Protein AF-A0A5E4MJI6-F1 (afdb_monomer_lite)

Secondary structure (DSSP, 8-state):
--PPPPP--SSHHHHHIIIIIHHHHHHHHHHHHHHT-HHHHHTTGGGGG--TTS---TTTT-HHHHHHHHHHHHHHHHHHHHHHTT--HHHHHHHHHHHHHHHHHHHHHHHHHHHHHHHHTS--

Organism: NCBI:txid506608

Radius of gyration: 24.99 Å; chains: 1; bounding box: 47×67×62 Å

Foldseek 3Di:
DDDDDQDDDPDPVVSCCVVPVVVVVVVVVVVVCVCCPVVVVLQPLVVLVDDPVDPPCPCLVDPVSSLVSLVSNLVVCLVVVCVVVVHDSVVVSVVSNVVSVVVSVVVVVVVVVVVVVVVVVVVD

Structure (mmCIF, N/CA/C/O backbone):
data_AF-A0A5E4MJI6-F1
#
_entry.id   AF-A0A5E4MJI6-F1
#
loop_
_atom_site.group_PDB
_atom_site.id
_atom_site.type_symbol
_atom_site.label_atom_id
_atom_site.label_alt_id
_atom_site.label_comp_id
_atom_site.label_asym_id
_atom_site.label_entity_id
_atom_site.label_seq_id
_atom_site.pdbx_PDB_ins_code
_atom_site.Cartn_x
_atom_site.Cartn_y
_atom_site.Cartn_z
_atom_site.occupancy
_atom_site.B_iso_or_equiv
_atom_site.auth_seq_id
_atom_site.auth_comp_id
_atom_site.auth_asym_id
_atom_site.auth_atom_id
_atom_site.pdbx_PDB_model_num
ATOM 1 N N . MET A 1 1 ? -20.405 -24.308 20.684 1.00 38.75 1 MET A N 1
ATOM 2 C CA . MET A 1 1 ? -20.912 -23.099 21.368 1.00 38.75 1 MET A CA 1
ATOM 3 C C . MET A 1 1 ? -21.006 -23.400 22.852 1.00 38.75 1 MET A C 1
ATOM 5 O O . MET A 1 1 ? -21.703 -24.335 23.218 1.00 38.75 1 MET A O 1
ATOM 9 N N . LYS A 1 2 ? -20.240 -22.695 23.688 1.00 56.81 2 LYS A N 1
ATOM 10 C CA . LYS A 1 2 ? -20.309 -22.824 25.149 1.00 56.81 2 LYS A CA 1
ATOM 11 C C . LYS A 1 2 ? -21.272 -21.732 25.624 1.00 56.81 2 LYS A C 1
ATOM 13 O O . LYS A 1 2 ? -20.981 -20.560 25.408 1.00 56.81 2 LYS A O 1
ATOM 18 N N . ASN A 1 3 ? -22.436 -22.105 26.156 1.00 62.84 3 ASN A N 1
ATOM 19 C CA . ASN A 1 3 ? -23.394 -21.125 26.675 1.00 62.84 3 ASN A CA 1
ATOM 20 C C . ASN A 1 3 ? -22.770 -20.400 27.874 1.00 62.84 3 ASN A C 1
ATOM 22 O O . ASN A 1 3 ? -22.157 -21.041 28.728 1.00 62.84 3 ASN A O 1
ATOM 26 N N . ARG A 1 4 ? -22.890 -19.068 27.908 1.00 64.50 4 ARG A N 1
ATOM 27 C CA . ARG A 1 4 ? -22.387 -18.241 29.009 1.00 64.50 4 ARG A CA 1
ATOM 28 C C . ARG A 1 4 ? -23.337 -18.383 30.199 1.00 64.50 4 ARG A C 1
ATOM 30 O O . ARG A 1 4 ? -24.550 -18.317 30.018 1.00 64.50 4 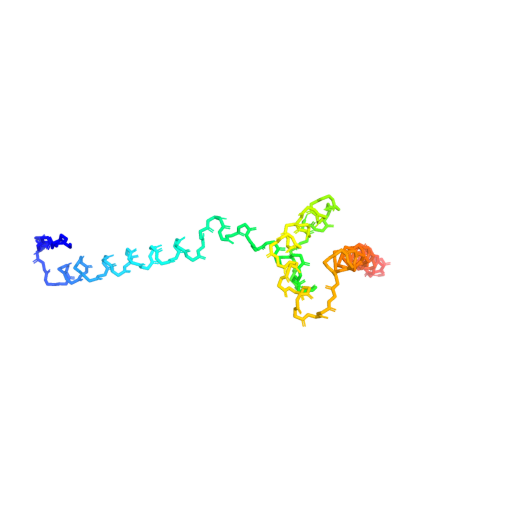ARG A O 1
ATOM 37 N N . GLU A 1 5 ? -22.790 -18.612 31.389 1.00 73.50 5 GLU A N 1
ATOM 38 C CA . GLU A 1 5 ? -23.582 -18.649 32.622 1.00 73.50 5 GLU A CA 1
ATOM 39 C C . GLU A 1 5 ? -24.196 -17.274 32.909 1.00 73.50 5 GLU A C 1
ATOM 41 O O . GLU A 1 5 ? -23.599 -16.241 32.591 1.00 73.50 5 GLU A O 1
ATOM 46 N N . ASN A 1 6 ? -25.393 -17.267 33.504 1.00 75.81 6 ASN A N 1
ATOM 47 C CA . ASN A 1 6 ? -26.077 -16.025 33.843 1.00 75.81 6 ASN A CA 1
ATOM 48 C C . ASN A 1 6 ? -25.280 -15.260 34.909 1.00 75.81 6 ASN A C 1
ATOM 50 O O . ASN A 1 6 ? -25.036 -15.814 35.988 1.00 75.81 6 ASN A O 1
ATOM 54 N N . PRO A 1 7 ? -24.900 -13.997 34.645 1.00 77.62 7 PRO A N 1
ATOM 55 C CA . PRO A 1 7 ? -24.172 -13.201 35.616 1.00 77.62 7 PRO A CA 1
ATOM 56 C C . PRO A 1 7 ? -25.052 -12.953 36.845 1.00 77.62 7 PRO A C 1
ATOM 58 O O . PRO A 1 7 ? -26.226 -12.600 36.727 1.00 77.62 7 PRO A O 1
ATOM 61 N N . GLN A 1 8 ? -24.482 -13.162 38.031 1.00 81.44 8 GLN A N 1
ATOM 62 C CA . GLN A 1 8 ? -25.123 -12.795 39.290 1.00 81.44 8 GLN A CA 1
ATOM 63 C C . GLN A 1 8 ? -24.975 -11.281 39.463 1.00 81.44 8 GLN A C 1
ATOM 65 O O . GLN A 1 8 ? -23.863 -10.791 39.643 1.00 81.44 8 GLN A O 1
ATOM 70 N N . THR A 1 9 ? -26.078 -10.545 39.350 1.00 83.44 9 THR A N 1
ATOM 71 C CA . THR A 1 9 ? -26.102 -9.076 39.434 1.00 83.44 9 THR A CA 1
ATOM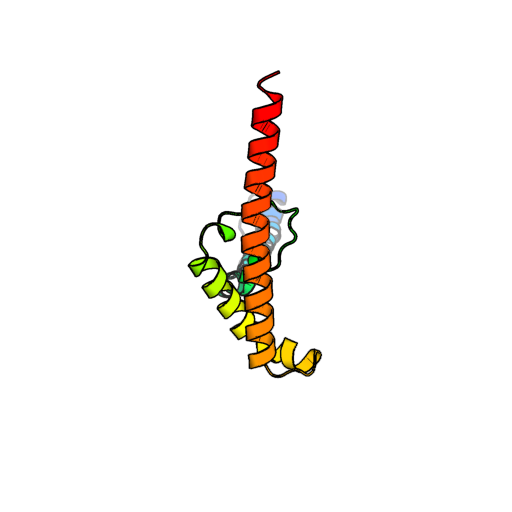 72 C C . THR A 1 9 ? -27.218 -8.617 40.358 1.00 83.44 9 THR A C 1
ATOM 74 O O . THR A 1 9 ? -28.292 -9.218 40.375 1.00 83.44 9 THR A O 1
ATOM 77 N N . GLU A 1 10 ? -26.992 -7.524 41.082 1.00 83.31 10 GLU A N 1
ATOM 78 C CA . GLU A 1 10 ? -27.921 -7.028 42.106 1.00 83.31 10 GLU A CA 1
ATOM 79 C C . GLU A 1 10 ? -29.079 -6.203 41.518 1.00 83.31 10 GLU A C 1
ATOM 81 O O . GLU A 1 10 ? -30.103 -6.008 42.172 1.00 83.31 10 GLU A O 1
ATOM 86 N N . SER A 1 11 ? -28.958 -5.753 40.261 1.00 86.56 11 SER A N 1
ATOM 87 C CA . SER A 1 11 ? -29.992 -4.984 39.561 1.00 86.56 11 SER A CA 1
ATOM 88 C C . SER A 1 11 ? -30.181 -5.418 38.103 1.00 86.56 11 SER A C 1
ATOM 90 O O . SER A 1 11 ? -29.262 -5.913 37.447 1.00 86.56 11 SER A O 1
ATOM 92 N N . ALA A 1 12 ? -31.384 -5.190 37.566 1.00 81.75 12 ALA A N 1
ATOM 93 C CA . ALA A 1 12 ? -31.706 -5.479 36.166 1.00 81.75 12 ALA A CA 1
ATOM 94 C C . ALA A 1 12 ? -30.866 -4.644 35.177 1.00 81.75 12 ALA A C 1
ATOM 96 O O . ALA A 1 12 ? -30.553 -5.098 34.078 1.00 81.75 12 ALA A O 1
ATOM 97 N N . GLU A 1 13 ? -30.476 -3.435 35.574 1.00 80.31 13 GLU A N 1
ATOM 98 C CA . GLU A 1 13 ? -29.668 -2.518 34.767 1.00 80.31 13 GLU A CA 1
ATOM 99 C C . GLU A 1 13 ? -28.219 -3.010 34.642 1.00 80.31 13 GLU A C 1
ATOM 101 O O . GLU A 1 13 ? -27.624 -2.987 33.561 1.00 80.31 13 GLU A O 1
ATOM 106 N N . GLU A 1 14 ? -27.672 -3.541 35.734 1.00 78.50 14 GLU A N 1
ATOM 107 C CA . GLU A 1 14 ? -26.357 -4.175 35.761 1.00 78.50 14 GLU A CA 1
ATOM 108 C C . GLU A 1 14 ? -26.348 -5.498 34.989 1.00 78.50 14 GLU A C 1
ATOM 110 O O . GLU A 1 14 ? -25.435 -5.742 34.197 1.00 78.50 14 GLU A O 1
ATOM 115 N N . TYR A 1 15 ? -27.414 -6.296 35.108 1.00 82.06 15 TYR A N 1
ATOM 116 C CA . TYR A 1 15 ? -27.611 -7.491 34.28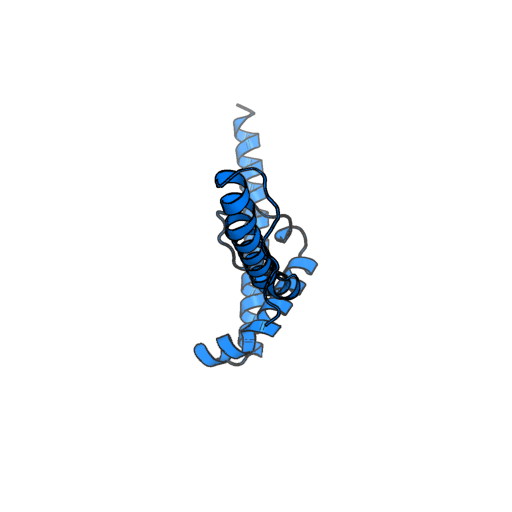9 1.00 82.06 15 TYR A CA 1
ATOM 117 C C . TYR A 1 15 ? -27.578 -7.165 32.792 1.00 82.06 15 TYR A C 1
ATOM 119 O O . TYR A 1 15 ? -26.877 -7.824 32.020 1.00 82.06 15 TYR A O 1
ATOM 127 N N . PHE A 1 16 ? -28.312 -6.131 32.369 1.00 79.62 16 PHE A N 1
ATOM 128 C CA . PHE A 1 16 ? -28.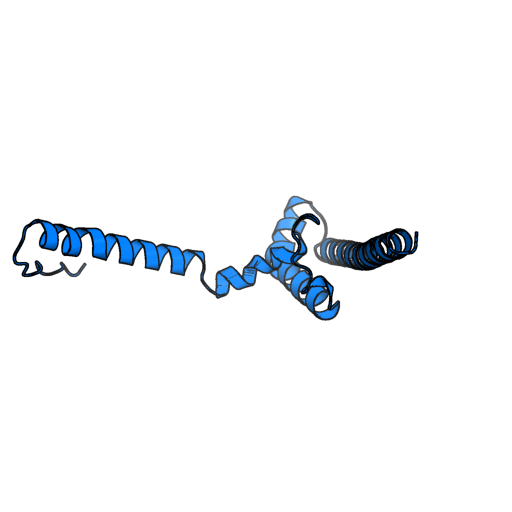377 -5.712 30.969 1.00 79.62 16 PHE A CA 1
ATOM 129 C C . PHE A 1 16 ? -27.017 -5.205 30.470 1.00 79.62 16 PHE A C 1
ATOM 131 O O . PHE A 1 16 ? -26.565 -5.586 29.387 1.00 79.62 16 PHE A O 1
ATOM 138 N N . ARG A 1 17 ? -26.314 -4.414 31.292 1.00 74.56 17 ARG A N 1
ATOM 139 C CA . ARG A 1 17 ? -24.953 -3.942 31.005 1.00 74.56 17 ARG A CA 1
ATOM 140 C C . ARG A 1 17 ? -23.984 -5.112 30.796 1.00 74.56 17 ARG A C 1
ATOM 142 O O . ARG A 1 17 ? -23.290 -5.156 29.784 1.00 74.56 17 ARG A O 1
ATOM 149 N N . VAL A 1 18 ? -23.954 -6.086 31.702 1.00 75.44 18 VAL A N 1
ATOM 150 C CA . VAL A 1 18 ? -23.007 -7.214 31.634 1.00 75.44 18 VAL A CA 1
ATOM 151 C C . VAL A 1 18 ? -23.360 -8.199 30.517 1.00 75.44 18 VAL A C 1
ATOM 153 O O . VAL A 1 18 ? -22.469 -8.727 29.851 1.00 75.44 18 VAL A O 1
ATOM 156 N N . THR A 1 19 ? -24.651 -8.437 30.289 1.00 75.75 19 THR A N 1
ATOM 157 C CA . THR A 1 19 ? -25.124 -9.468 29.356 1.00 75.75 19 THR A CA 1
ATOM 158 C C . THR A 1 19 ? -25.120 -9.000 27.905 1.00 75.75 19 THR A C 1
ATOM 160 O O . THR A 1 19 ? -24.888 -9.816 27.021 1.00 75.75 19 THR A O 1
ATOM 163 N N . LEU A 1 20 ? -25.364 -7.715 27.632 1.00 70.75 20 LEU A N 1
ATOM 164 C CA . LEU A 1 20 ? -25.491 -7.212 26.258 1.00 70.75 20 LEU A CA 1
ATOM 165 C C . LEU A 1 20 ? -24.367 -6.259 25.864 1.00 70.75 20 LEU A C 1
ATOM 167 O O . LEU A 1 20 ? -23.823 -6.391 24.769 1.00 70.75 20 LEU A O 1
ATOM 171 N N . ILE A 1 21 ? -23.981 -5.336 26.748 1.00 69.75 21 ILE A N 1
ATOM 172 C CA . ILE A 1 21 ? -22.988 -4.309 26.402 1.00 69.75 21 ILE A CA 1
ATOM 173 C C . ILE A 1 21 ? -21.587 -4.918 26.327 1.00 69.75 21 ILE A C 1
ATOM 175 O O . ILE A 1 21 ? -20.855 -4.631 25.385 1.00 69.75 21 ILE A O 1
ATOM 179 N N . ILE A 1 22 ? -21.227 -5.804 27.261 1.00 73.00 22 ILE A N 1
ATOM 180 C CA . ILE A 1 22 ? -19.895 -6.428 27.263 1.00 73.00 22 ILE A CA 1
ATOM 181 C C . ILE A 1 22 ? -19.679 -7.312 26.020 1.00 73.00 22 ILE A C 1
ATOM 183 O O . ILE A 1 22 ? -18.707 -7.067 25.312 1.00 73.00 22 ILE A O 1
ATOM 187 N N . PRO A 1 23 ? -20.575 -8.255 25.653 1.00 75.75 23 PRO A N 1
ATOM 188 C CA . PRO A 1 23 ? -20.381 -9.050 24.436 1.00 75.75 23 PRO A CA 1
ATOM 189 C C . PRO A 1 23 ? -20.372 -8.223 23.158 1.00 75.75 23 PRO A C 1
ATOM 191 O O . PRO A 1 23 ? -19.645 -8.542 22.222 1.00 75.75 23 PRO A O 1
ATOM 194 N N . PHE A 1 24 ? -21.187 -7.169 23.098 1.00 79.25 24 PHE A N 1
ATOM 195 C CA . PHE A 1 24 ? -21.174 -6.259 21.961 1.00 79.25 24 PHE A CA 1
ATOM 196 C C . PHE A 1 24 ? -19.818 -5.561 21.827 1.00 79.25 24 PHE A C 1
ATOM 198 O O . PHE A 1 24 ? -19.257 -5.537 20.735 1.00 79.25 24 PHE A O 1
ATOM 205 N N . LEU A 1 25 ? -19.273 -5.040 22.929 1.00 81.75 25 LEU A N 1
ATOM 206 C CA . LEU A 1 25 ? -17.957 -4.404 22.940 1.00 81.75 25 LEU A CA 1
ATOM 207 C C . LEU A 1 25 ? -16.842 -5.390 22.590 1.00 81.75 25 LEU A C 1
ATOM 209 O O . LEU A 1 25 ? -15.964 -5.030 21.815 1.00 81.75 25 LEU A O 1
ATOM 213 N N . ASP A 1 26 ? -16.901 -6.626 23.089 1.00 83.75 26 ASP A N 1
ATOM 214 C CA . ASP A 1 26 ? -15.934 -7.676 22.751 1.00 83.75 26 ASP A CA 1
ATOM 215 C C . ASP A 1 26 ? -15.984 -8.021 21.256 1.00 83.75 26 ASP A C 1
ATOM 217 O O . ASP A 1 26 ? -14.948 -8.122 20.597 1.00 83.75 26 ASP A O 1
ATOM 221 N N . ASN A 1 27 ? -17.187 -8.152 20.691 1.00 85.00 27 ASN A N 1
ATOM 222 C CA . ASN A 1 27 ? -17.371 -8.396 19.261 1.00 85.00 27 ASN A CA 1
ATOM 223 C C . ASN A 1 27 ? -16.887 -7.215 18.417 1.00 85.00 27 ASN A C 1
ATOM 225 O O . ASN A 1 27 ? -16.225 -7.431 17.409 1.00 85.00 27 ASN A O 1
ATOM 229 N N . LEU A 1 28 ? -17.170 -5.982 18.840 1.00 85.31 28 LEU A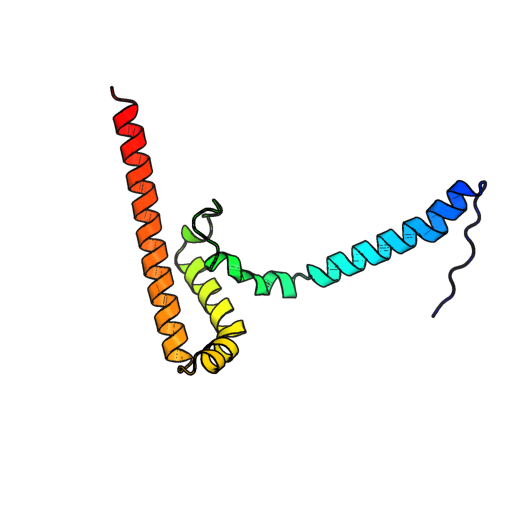 N 1
ATOM 230 C CA . LEU A 1 28 ? -16.682 -4.776 18.178 1.00 85.31 28 LEU A CA 1
ATOM 231 C C . LEU A 1 28 ? -15.151 -4.703 18.218 1.00 85.31 28 LEU A C 1
ATOM 233 O O . LEU A 1 28 ? -14.525 -4.413 17.205 1.00 85.31 28 LEU A O 1
ATOM 237 N N . LEU A 1 29 ? -14.539 -4.998 19.367 1.00 85.38 29 LEU A N 1
ATOM 238 C CA . LEU A 1 29 ? -13.085 -5.055 19.523 1.00 85.38 29 LEU A CA 1
ATOM 239 C C . LEU A 1 29 ? -12.461 -6.120 18.625 1.00 85.38 29 LEU A C 1
ATOM 241 O O . LEU A 1 29 ? -11.431 -5.860 18.010 1.00 85.38 29 LEU A O 1
ATOM 245 N N . ASN A 1 30 ? -13.073 -7.299 18.536 1.00 86.88 30 ASN A N 1
ATOM 246 C CA . ASN A 1 30 ? -12.600 -8.367 17.660 1.00 86.88 30 ASN A CA 1
ATOM 247 C C . ASN A 1 30 ? -12.758 -8.000 16.180 1.00 86.88 30 ASN A C 1
ATOM 249 O O . ASN A 1 30 ? -11.838 -8.238 15.404 1.00 86.88 30 ASN A O 1
ATOM 253 N N . ASP A 1 31 ? -13.874 -7.375 15.799 1.00 83.69 31 ASP A N 1
ATOM 254 C CA . ASP A 1 31 ? -14.099 -6.904 14.430 1.00 83.69 31 ASP A CA 1
ATOM 255 C C . ASP A 1 31 ? -13.059 -5.836 14.055 1.00 83.69 31 ASP A C 1
ATOM 257 O O . ASP A 1 31 ? -12.378 -5.966 13.041 1.00 83.69 31 ASP A O 1
ATOM 261 N N . LEU A 1 32 ? -12.825 -4.850 14.928 1.00 82.19 32 LEU A N 1
ATOM 262 C CA . LEU A 1 32 ? -11.781 -3.837 14.737 1.00 82.19 32 LEU A CA 1
ATOM 263 C C . LEU A 1 32 ? -10.382 -4.457 14.638 1.00 82.19 32 LEU A C 1
ATOM 265 O O . LEU A 1 32 ? -9.640 -4.116 13.723 1.00 82.19 32 LEU A O 1
ATOM 269 N N . LYS A 1 33 ? -10.030 -5.394 15.524 1.00 81.94 33 LYS A N 1
ATOM 270 C CA . LYS A 1 33 ? -8.737 -6.096 15.466 1.00 81.94 33 LYS A CA 1
ATOM 271 C C . LYS A 1 33 ? -8.567 -6.895 14.178 1.00 81.94 33 LYS A C 1
ATOM 273 O O . LYS A 1 33 ? -7.477 -6.910 13.635 1.00 81.94 33 LYS A O 1
ATOM 278 N N . SER A 1 34 ? -9.630 -7.524 13.678 1.00 81.94 34 SER A N 1
ATOM 279 C CA . SER A 1 34 ? -9.572 -8.276 12.420 1.00 81.94 34 SER A CA 1
ATOM 280 C C . SER A 1 34 ? -9.450 -7.373 11.189 1.00 81.94 34 SER A C 1
ATOM 282 O O . SER A 1 34 ? -8.802 -7.738 10.215 1.00 81.94 34 SER A O 1
ATOM 284 N N . ARG A 1 35 ? -10.059 -6.180 11.227 1.00 75.56 35 ARG A N 1
ATOM 285 C CA . ARG A 1 35 ? -10.042 -5.211 10.119 1.00 75.56 35 ARG A CA 1
ATOM 286 C C . ARG A 1 35 ? -8.753 -4.401 10.046 1.00 75.56 35 ARG A C 1
ATOM 288 O O . ARG A 1 35 ? -8.397 -3.949 8.967 1.00 75.56 35 ARG A O 1
ATOM 295 N N . PHE A 1 36 ? -8.093 -4.200 11.181 1.00 74.44 36 PHE A N 1
ATOM 296 C CA . PHE A 1 36 ? -6.818 -3.489 11.295 1.00 74.44 36 PHE A CA 1
ATOM 297 C C . PHE A 1 36 ? -5.708 -4.428 11.768 1.00 74.44 36 PHE A C 1
ATOM 299 O O . PHE A 1 36 ? -4.860 -4.036 12.569 1.00 74.44 36 PHE A O 1
ATOM 306 N N . ASP A 1 37 ? -5.752 -5.678 11.312 1.00 78.94 37 ASP A N 1
ATOM 307 C CA . ASP A 1 37 ? -4.709 -6.655 11.595 1.00 78.94 37 ASP A CA 1
ATOM 308 C C . ASP A 1 37 ? -3.360 -6.150 11.068 1.00 78.94 37 ASP A C 1
ATOM 310 O O . ASP A 1 37 ? -3.321 -5.491 10.031 1.00 78.94 37 ASP A O 1
ATOM 314 N N . GLU A 1 38 ? -2.259 -6.414 11.773 1.00 69.31 38 GLU A N 1
ATOM 315 C CA . GLU A 1 38 ? -0.941 -5.855 11.422 1.00 69.31 38 GLU A CA 1
ATOM 316 C C . GLU A 1 38 ? -0.485 -6.301 10.027 1.00 69.31 38 GLU A C 1
ATOM 318 O O . GLU A 1 38 ? 0.055 -5.495 9.264 1.00 69.31 38 GLU A O 1
ATOM 323 N N . ASP A 1 39 ? -0.800 -7.545 9.657 1.00 67.38 39 ASP A N 1
ATOM 324 C CA . ASP A 1 39 ? -0.558 -8.079 8.319 1.00 67.38 39 ASP A CA 1
ATOM 325 C C . ASP A 1 39 ? -1.370 -7.308 7.270 1.00 67.38 39 ASP A C 1
ATOM 327 O O . ASP A 1 39 ? -0.826 -6.921 6.238 1.00 67.38 39 ASP A O 1
ATOM 331 N N . LEU A 1 40 ? -2.640 -6.988 7.553 1.00 67.38 40 LEU A N 1
ATOM 332 C CA . LEU A 1 40 ? -3.474 -6.158 6.679 1.00 67.38 40 LEU A CA 1
ATOM 333 C C . LEU A 1 40 ? -2.954 -4.717 6.624 1.00 67.38 40 LEU A C 1
ATOM 335 O O . LEU A 1 40 ? -2.890 -4.131 5.552 1.00 67.38 40 LEU A O 1
ATOM 339 N N . MET A 1 41 ? -2.536 -4.155 7.759 1.00 65.44 41 MET A N 1
ATOM 340 C CA . MET A 1 41 ? -1.972 -2.809 7.868 1.00 65.44 41 MET A CA 1
ATOM 341 C C . MET A 1 41 ? -0.685 -2.665 7.047 1.00 65.44 41 MET A C 1
ATOM 343 O O . MET A 1 41 ? -0.464 -1.616 6.446 1.00 65.44 41 MET A O 1
ATOM 347 N N . SER A 1 42 ? 0.116 -3.730 6.943 1.00 63.91 42 SER A N 1
ATOM 348 C CA . SER A 1 42 ? 1.314 -3.774 6.097 1.00 63.91 42 SER A CA 1
ATOM 349 C C . SER A 1 42 ? 1.021 -3.742 4.585 1.00 63.91 42 SER A C 1
ATOM 351 O O . SER A 1 42 ? 1.893 -3.386 3.796 1.00 63.91 42 SER A O 1
ATOM 353 N N . VAL A 1 43 ? -0.213 -4.060 4.171 1.00 60.38 43 VAL A N 1
ATOM 354 C CA . VAL A 1 43 ? -0.697 -3.947 2.778 1.00 60.38 43 VAL A CA 1
ATOM 355 C C . VAL A 1 43 ? -1.022 -2.488 2.416 1.00 60.38 43 VAL A C 1
ATOM 357 O O . VAL A 1 43 ? -1.080 -2.127 1.242 1.00 60.38 43 VAL A O 1
ATOM 360 N N . TYR A 1 44 ? -1.178 -1.603 3.407 1.00 63.62 44 TYR A N 1
ATOM 361 C CA . TYR A 1 44 ? -1.500 -0.188 3.195 1.00 63.62 44 TYR A CA 1
ATOM 362 C C . TYR A 1 44 ? -0.269 0.718 3.004 1.00 63.62 44 TYR A C 1
ATOM 364 O O . TYR A 1 44 ? -0.347 1.911 3.297 1.00 63.62 44 TYR A O 1
ATOM 372 N N . ASP A 1 45 ? 0.802 0.233 2.360 1.00 69.69 45 ASP A N 1
ATOM 373 C CA . ASP A 1 45 ? 1.827 1.097 1.719 1.00 69.69 45 ASP A CA 1
ATOM 374 C C . ASP A 1 45 ? 1.228 1.963 0.564 1.00 69.69 45 ASP A C 1
ATOM 376 O O . ASP A 1 45 ? 1.922 2.608 -0.218 1.00 69.69 45 ASP A O 1
ATOM 380 N N . VAL A 1 46 ? -0.107 2.015 0.476 1.00 67.38 46 VAL A N 1
ATOM 381 C CA . VAL A 1 46 ? -0.959 2.919 -0.307 1.00 67.38 46 VAL A CA 1
ATOM 382 C C . VAL A 1 46 ? -0.748 4.386 0.090 1.00 67.38 46 VAL A C 1
ATOM 384 O O . VAL A 1 46 ? -1.158 5.289 -0.637 1.00 67.38 46 VAL A O 1
ATOM 387 N N . ASP A 1 47 ? -0.071 4.667 1.205 1.00 66.94 47 ASP A N 1
ATOM 388 C CA . ASP A 1 47 ? 0.326 6.036 1.537 1.00 66.94 47 ASP A CA 1
ATOM 389 C C . ASP A 1 47 ? 1.252 6.686 0.495 1.00 66.94 47 ASP A C 1
ATOM 391 O O . ASP A 1 47 ? 1.265 7.911 0.366 1.00 66.94 47 ASP A O 1
ATOM 395 N N . VAL A 1 48 ? 1.910 5.875 -0.336 1.00 67.38 48 VAL A N 1
ATOM 396 C CA . VAL A 1 48 ? 2.679 6.315 -1.507 1.00 67.38 48 VAL A CA 1
ATOM 397 C C . VAL A 1 48 ? 1.789 6.892 -2.626 1.00 67.38 48 VAL A C 1
ATOM 399 O O . VAL A 1 48 ? 2.244 7.749 -3.380 1.00 67.38 48 VAL A O 1
ATOM 402 N N . VAL A 1 49 ? 0.512 6.493 -2.722 1.00 67.12 49 VAL A N 1
ATOM 403 C CA . VAL A 1 49 ? -0.450 6.997 -3.732 1.00 67.12 49 VAL A CA 1
ATOM 404 C C . VAL A 1 49 ? -1.424 8.047 -3.186 1.00 67.12 49 VAL A C 1
ATOM 406 O O . VAL A 1 49 ? -2.382 8.424 -3.867 1.00 67.12 49 VAL A O 1
ATOM 409 N N . LEU A 1 50 ? -1.223 8.526 -1.955 1.00 66.31 50 LEU A N 1
ATOM 410 C CA . LEU A 1 50 ? -2.114 9.523 -1.367 1.00 66.31 50 LEU A CA 1
ATOM 411 C C . LEU A 1 50 ? -1.962 10.900 -2.041 1.00 66.31 50 LEU A C 1
ATOM 413 O O . LEU A 1 50 ? -0.847 11.323 -2.349 1.00 66.31 50 LEU A O 1
ATOM 417 N N . PRO A 1 51 ? -3.066 11.650 -2.232 1.00 57.25 51 PRO A N 1
ATOM 418 C CA . PRO A 1 51 ? -3.016 12.977 -2.837 1.00 57.25 51 PRO A CA 1
ATOM 419 C C . PRO A 1 51 ? -2.174 13.986 -2.041 1.00 57.25 51 PRO A C 1
ATOM 421 O O . PRO A 1 51 ? -2.185 13.999 -0.808 1.00 57.25 51 PRO A O 1
ATOM 424 N N . ASN A 1 52 ? -1.573 14.936 -2.768 1.00 53.88 52 ASN A N 1
ATOM 425 C CA . ASN A 1 52 ? -0.699 16.019 -2.275 1.00 53.88 52 ASN A CA 1
ATOM 426 C C . ASN A 1 52 ? -1.302 16.914 -1.172 1.00 53.88 52 ASN A C 1
ATOM 428 O O . ASN A 1 52 ? -0.601 17.749 -0.600 1.00 53.88 52 ASN A O 1
ATOM 432 N N . THR A 1 53 ? -2.600 16.797 -0.892 1.00 55.66 53 THR A N 1
ATOM 433 C CA . THR A 1 53 ? -3.303 17.545 0.158 1.00 55.66 53 THR A CA 1
ATOM 434 C C . THR A 1 53 ? -3.075 16.978 1.560 1.00 55.66 53 THR A C 1
ATOM 436 O O . THR A 1 53 ? -3.306 17.687 2.542 1.00 55.66 53 THR A O 1
ATOM 439 N N . ILE A 1 54 ? -2.595 15.737 1.683 1.00 57.72 54 ILE A N 1
ATOM 440 C CA . ILE A 1 54 ? -2.316 15.099 2.971 1.00 57.72 54 ILE A CA 1
ATOM 441 C C . ILE A 1 54 ? -0.862 15.396 3.370 1.00 57.72 54 ILE A C 1
ATOM 443 O O . ILE A 1 54 ? 0.087 14.875 2.793 1.00 57.72 54 ILE A O 1
ATOM 447 N N . LYS A 1 55 ? -0.675 16.260 4.378 1.00 54.69 55 LYS A N 1
ATOM 448 C CA . LYS A 1 55 ? 0.636 16.644 4.941 1.00 54.69 55 LYS A CA 1
ATOM 449 C C . LYS A 1 55 ? 1.249 15.532 5.808 1.00 54.69 55 LYS A C 1
ATOM 451 O O . LYS A 1 55 ? 1.504 15.737 6.991 1.00 54.69 55 LYS A O 1
ATOM 456 N N . ILE A 1 56 ? 1.470 14.350 5.247 1.00 55.62 56 ILE A N 1
ATOM 457 C CA . ILE A 1 56 ? 2.235 13.279 5.896 1.00 55.62 56 ILE A CA 1
ATOM 458 C C . ILE A 1 56 ? 3.432 13.015 4.986 1.00 55.62 56 ILE A C 1
ATOM 460 O O . ILE A 1 56 ? 3.316 12.273 4.020 1.00 55.62 56 ILE A O 1
ATOM 464 N N . LYS A 1 57 ? 4.560 13.699 5.216 1.00 59.97 57 LYS A N 1
ATOM 465 C CA . LYS A 1 57 ? 5.680 13.697 4.256 1.00 59.97 57 LYS A CA 1
ATOM 466 C C . LYS A 1 57 ? 7.013 13.148 4.769 1.00 59.97 57 LYS A C 1
ATOM 468 O O . LYS A 1 57 ? 7.975 13.192 4.026 1.00 59.97 57 LYS A O 1
ATOM 473 N N . SER A 1 58 ? 7.072 12.484 5.928 1.00 61.97 58 SER A N 1
ATOM 474 C CA . SER A 1 58 ? 8.320 11.804 6.338 1.00 61.97 58 SER A CA 1
ATOM 475 C C . SER A 1 58 ? 8.693 10.591 5.473 1.00 61.97 58 SER A C 1
ATOM 477 O O . SER A 1 58 ? 9.835 10.136 5.481 1.00 61.97 58 SER A O 1
ATOM 479 N N . ILE A 1 59 ? 7.730 10.045 4.727 1.00 62.88 59 ILE A N 1
ATOM 480 C CA . ILE A 1 59 ? 7.928 8.904 3.818 1.00 62.88 59 ILE A CA 1
ATOM 481 C C . ILE A 1 59 ? 8.675 9.340 2.555 1.00 62.88 59 ILE A C 1
ATOM 483 O O . ILE A 1 59 ? 9.465 8.576 2.009 1.00 62.88 59 ILE A O 1
ATOM 487 N N . PHE A 1 60 ? 8.455 10.584 2.130 1.00 65.56 60 PHE A N 1
ATOM 488 C CA . PHE A 1 60 ? 9.082 11.172 0.952 1.00 65.56 60 PHE A CA 1
ATOM 489 C C . PHE A 1 60 ? 10.412 11.856 1.276 1.00 65.56 60 PHE A C 1
ATOM 491 O O . PHE A 1 60 ? 11.086 12.279 0.349 1.00 65.56 60 PHE A O 1
ATOM 498 N N . ASP A 1 61 ? 10.821 11.919 2.546 1.00 69.31 61 ASP A N 1
ATOM 499 C CA . ASP A 1 61 ? 12.146 12.414 2.947 1.00 69.31 61 ASP A CA 1
ATOM 500 C C . ASP A 1 61 ? 13.271 11.425 2.589 1.00 69.31 61 ASP A C 1
ATOM 502 O O . ASP A 1 61 ? 14.439 11.801 2.503 1.00 69.31 61 ASP A O 1
ATOM 506 N N . ASP A 1 62 ? 12.934 10.145 2.396 1.00 75.69 62 ASP A N 1
ATOM 507 C CA . ASP A 1 62 ? 13.890 9.064 2.168 1.00 75.69 62 ASP A CA 1
ATOM 508 C C . ASP A 1 62 ? 13.518 8.268 0.913 1.00 75.69 62 ASP A C 1
ATOM 510 O O . ASP A 1 62 ? 12.588 7.456 0.905 1.00 75.69 62 ASP A O 1
ATOM 514 N N . LYS A 1 63 ? 14.305 8.472 -0.148 1.00 76.75 63 LYS A N 1
ATOM 515 C CA . LYS A 1 63 ? 14.146 7.783 -1.433 1.00 76.75 63 LYS A CA 1
ATOM 516 C C . LYS A 1 63 ? 14.138 6.257 -1.281 1.00 76.75 63 LYS A C 1
ATOM 518 O O . LYS A 1 63 ? 13.344 5.586 -1.929 1.00 76.75 63 LYS A O 1
ATOM 523 N N . CYS A 1 64 ? 14.967 5.701 -0.396 1.00 80.00 64 CYS A N 1
ATOM 524 C CA . CYS A 1 64 ? 15.056 4.254 -0.198 1.00 80.00 64 CYS A CA 1
ATOM 525 C C . CYS A 1 64 ? 13.774 3.697 0.440 1.00 80.00 64 CYS A C 1
ATOM 527 O O . CYS A 1 64 ? 13.295 2.625 0.066 1.00 80.00 64 CYS A O 1
ATOM 529 N N . LYS A 1 65 ? 13.165 4.441 1.373 1.00 79.19 65 LYS A N 1
ATOM 530 C CA . LYS A 1 65 ? 11.864 4.064 1.950 1.00 79.19 65 LYS A CA 1
ATOM 531 C C . LYS A 1 65 ? 10.751 4.125 0.912 1.00 79.19 65 LYS A C 1
ATOM 533 O O . LYS A 1 65 ? 9.959 3.187 0.842 1.00 79.19 65 LYS A O 1
ATOM 538 N N . LEU A 1 66 ? 10.725 5.176 0.095 1.00 78.25 66 LEU A N 1
ATOM 539 C CA . LEU A 1 66 ? 9.758 5.323 -0.990 1.00 78.25 66 LEU A CA 1
ATOM 540 C C . LEU A 1 66 ? 9.867 4.173 -2.004 1.00 78.25 66 LEU A C 1
ATOM 542 O O . LEU A 1 66 ? 8.861 3.552 -2.342 1.00 78.25 66 LEU A O 1
ATOM 546 N N . GLU A 1 67 ? 11.084 3.830 -2.431 1.00 82.00 67 GLU A N 1
ATOM 547 C CA . GLU A 1 67 ? 11.336 2.715 -3.352 1.00 82.00 67 GLU A CA 1
ATOM 548 C C . GLU A 1 67 ? 10.899 1.365 -2.767 1.00 82.00 67 GLU A C 1
ATOM 550 O O . GLU A 1 67 ? 10.263 0.570 -3.459 1.00 82.00 67 GLU A O 1
ATOM 555 N N . ASN A 1 68 ? 11.209 1.093 -1.496 1.00 83.69 68 ASN A N 1
ATOM 556 C CA . ASN A 1 68 ? 10.837 -0.169 -0.849 1.00 83.69 68 ASN A CA 1
ATOM 557 C C . ASN A 1 68 ? 9.316 -0.328 -0.729 1.00 83.69 68 ASN A C 1
ATOM 559 O O . ASN A 1 68 ? 8.787 -1.399 -1.022 1.00 83.69 68 ASN A O 1
ATOM 563 N N . ARG A 1 69 ? 8.603 0.742 -0.370 1.00 79.75 69 ARG A N 1
ATOM 564 C CA . ARG A 1 69 ? 7.136 0.731 -0.296 1.00 79.75 69 ARG A CA 1
ATOM 565 C C . ARG A 1 69 ? 6.483 0.617 -1.665 1.00 79.75 69 ARG A C 1
ATOM 567 O O . ARG A 1 69 ? 5.550 -0.157 -1.846 1.00 79.75 69 ARG A O 1
ATOM 574 N N . THR A 1 70 ? 7.038 1.301 -2.661 1.00 81.19 70 THR A N 1
ATOM 575 C CA . THR A 1 70 ? 6.602 1.170 -4.057 1.00 81.19 70 THR A CA 1
ATOM 576 C C . THR A 1 70 ? 6.743 -0.276 -4.540 1.00 81.19 70 THR A C 1
ATOM 578 O O . THR A 1 70 ? 5.814 -0.827 -5.130 1.00 81.19 70 THR A O 1
ATOM 581 N N . LYS A 1 71 ? 7.864 -0.941 -4.223 1.00 84.81 71 LYS A N 1
ATOM 582 C CA . LYS A 1 71 ? 8.058 -2.371 -4.517 1.00 84.81 71 LYS A CA 1
ATOM 583 C C . LYS A 1 71 ? 7.041 -3.252 -3.805 1.00 84.81 71 LYS A C 1
ATOM 585 O O . LYS A 1 71 ? 6.528 -4.175 -4.428 1.00 84.81 71 LYS A O 1
ATOM 590 N N . ASN A 1 72 ? 6.727 -2.981 -2.539 1.00 84.88 72 ASN A N 1
ATOM 591 C CA . ASN A 1 72 ? 5.698 -3.730 -1.815 1.00 84.88 72 ASN A CA 1
ATOM 592 C C . ASN A 1 72 ? 4.334 -3.621 -2.505 1.00 84.88 72 ASN A C 1
ATOM 594 O O . ASN A 1 72 ? 3.699 -4.646 -2.755 1.00 84.88 72 ASN A O 1
ATOM 598 N N . VAL A 1 73 ? 3.931 -2.411 -2.905 1.00 82.50 73 VAL A N 1
ATOM 599 C CA . VAL A 1 73 ? 2.680 -2.173 -3.642 1.00 82.50 73 VAL A CA 1
ATOM 600 C C . VAL A 1 73 ? 2.671 -2.923 -4.978 1.00 82.50 73 VAL A C 1
ATOM 602 O O . VAL A 1 73 ? 1.698 -3.603 -5.300 1.00 82.50 73 VAL A O 1
ATOM 605 N N . ILE A 1 74 ? 3.764 -2.873 -5.742 1.00 84.62 74 ILE A N 1
ATOM 606 C CA . ILE A 1 74 ? 3.883 -3.590 -7.023 1.00 84.62 74 ILE A CA 1
ATOM 607 C C . ILE A 1 74 ? 3.870 -5.112 -6.817 1.00 84.62 74 ILE A C 1
ATOM 609 O O . ILE A 1 74 ? 3.271 -5.841 -7.604 1.00 84.62 74 ILE A O 1
ATOM 613 N N . ASN A 1 75 ? 4.487 -5.619 -5.754 1.00 86.88 75 ASN A N 1
ATOM 614 C CA . ASN A 1 75 ? 4.478 -7.047 -5.443 1.00 86.88 75 ASN A CA 1
ATOM 615 C C . ASN A 1 75 ? 3.091 -7.555 -5.046 1.00 86.88 75 ASN A C 1
ATOM 617 O O . ASN A 1 75 ? 2.763 -8.695 -5.356 1.00 86.88 75 ASN A O 1
ATOM 621 N N . GLN A 1 76 ? 2.282 -6.723 -4.394 1.00 81.75 76 GLN A N 1
ATOM 622 C CA . GLN A 1 76 ? 0.947 -7.104 -3.936 1.00 81.75 76 GLN A CA 1
ATOM 623 C C . GLN A 1 76 ? -0.127 -6.918 -5.014 1.00 81.75 76 GLN A C 1
ATOM 625 O O . GLN A 1 76 ? -0.998 -7.771 -5.167 1.00 81.75 76 GLN A O 1
ATOM 630 N N . PHE A 1 77 ? -0.070 -5.820 -5.771 1.00 83.31 77 PHE A N 1
ATOM 631 C CA . PHE A 1 77 ? -1.138 -5.424 -6.697 1.00 83.31 77 PHE A CA 1
ATOM 632 C C . PHE A 1 77 ? -0.723 -5.442 -8.168 1.00 83.31 77 PHE A C 1
ATOM 634 O O . PHE A 1 77 ? -1.586 -5.346 -9.040 1.00 83.31 77 PHE A O 1
ATOM 641 N N . GLY A 1 78 ? 0.572 -5.576 -8.462 1.00 85.81 78 GLY A N 1
ATOM 642 C CA . GLY A 1 78 ? 1.108 -5.457 -9.817 1.00 85.81 78 GLY A CA 1
ATOM 643 C C . GLY A 1 78 ? 0.479 -6.436 -10.797 1.00 85.81 78 GLY A C 1
ATOM 644 O O . GLY A 1 78 ? 0.158 -6.031 -11.906 1.00 85.81 78 GLY A O 1
ATOM 645 N N . ASP A 1 79 ? 0.222 -7.678 -10.383 1.00 86.81 79 ASP A N 1
ATOM 646 C CA . ASP A 1 79 ? -0.377 -8.697 -11.256 1.00 86.81 79 ASP A CA 1
ATOM 647 C C . ASP A 1 79 ? -1.836 -8.373 -11.607 1.00 86.81 79 ASP A C 1
ATOM 649 O O . ASP A 1 79 ? -2.251 -8.515 -12.757 1.00 86.81 79 ASP A O 1
ATOM 653 N N . VAL A 1 80 ? -2.608 -7.892 -10.626 1.00 87.06 80 VAL A N 1
ATOM 654 C CA . VAL A 1 80 ? -4.012 -7.497 -10.818 1.00 87.06 80 VAL A CA 1
ATOM 655 C C . VAL A 1 80 ? -4.087 -6.281 -11.731 1.00 87.06 80 VAL A C 1
ATOM 657 O O . VAL A 1 80 ? -4.826 -6.290 -12.711 1.00 87.06 80 VAL A O 1
ATOM 660 N N . VAL A 1 81 ? -3.285 -5.255 -11.444 1.00 85.00 81 VAL A N 1
ATOM 661 C CA . VAL A 1 81 ? -3.251 -4.034 -12.250 1.00 85.00 81 VAL A CA 1
ATOM 662 C C . VAL A 1 81 ? -2.787 -4.366 -13.665 1.00 85.00 81 VAL A C 1
ATOM 664 O O . VAL A 1 81 ? -3.508 -4.063 -14.606 1.00 85.00 81 VAL A O 1
ATOM 667 N N . ALA A 1 82 ? -1.658 -5.058 -13.834 1.00 88.88 82 ALA A N 1
ATOM 668 C CA . ALA A 1 82 ? -1.129 -5.461 -15.139 1.00 88.88 82 ALA A CA 1
ATOM 669 C C . ALA A 1 82 ? -2.165 -6.208 -15.997 1.00 88.88 82 ALA A C 1
ATOM 671 O O . ALA A 1 82 ? -2.268 -5.946 -17.195 1.00 88.88 82 ALA A O 1
ATOM 672 N N . CYS A 1 83 ? -2.962 -7.087 -15.380 1.00 89.25 83 CYS A N 1
ATOM 673 C CA . CYS A 1 83 ? -4.061 -7.787 -16.041 1.00 89.25 83 CYS A CA 1
ATOM 674 C C . CYS A 1 83 ? -5.173 -6.825 -16.498 1.00 89.25 83 CYS A C 1
ATOM 676 O O . CYS A 1 83 ? -5.558 -6.846 -17.665 1.00 89.25 83 CYS A O 1
ATOM 678 N N . GLU A 1 84 ? -5.646 -5.946 -15.610 1.00 89.31 84 GLU A N 1
ATOM 679 C CA . GLU A 1 84 ? -6.740 -5.002 -15.890 1.00 89.31 84 GLU A CA 1
ATOM 680 C C . GLU A 1 84 ? -6.386 -3.973 -16.972 1.00 89.31 84 GLU A C 1
ATOM 682 O O . GLU A 1 84 ? -7.195 -3.677 -17.850 1.00 89.31 84 GLU A O 1
ATOM 687 N N . ILE A 1 85 ? -5.162 -3.440 -16.946 1.00 87.81 85 ILE A N 1
ATOM 688 C CA . ILE A 1 85 ? -4.686 -2.475 -17.952 1.00 87.81 85 ILE A CA 1
ATOM 689 C C . ILE A 1 85 ? -3.986 -3.138 -19.148 1.00 87.81 85 ILE A C 1
ATOM 691 O O . ILE A 1 85 ? -3.553 -2.438 -20.062 1.00 87.81 85 ILE A O 1
ATOM 695 N N . ASN A 1 86 ? -3.918 -4.474 -19.175 1.00 91.50 86 ASN A N 1
ATOM 696 C CA . ASN A 1 86 ? -3.336 -5.288 -20.243 1.00 91.50 86 ASN A CA 1
ATOM 697 C C . ASN A 1 86 ? -1.916 -4.844 -20.654 1.00 91.50 86 ASN A C 1
ATOM 699 O O . ASN A 1 86 ? -1.611 -4.694 -21.841 1.00 91.50 86 ASN A O 1
ATOM 703 N N . ILE A 1 87 ? -1.044 -4.629 -19.665 1.00 89.44 87 ILE A N 1
ATOM 704 C CA . ILE A 1 87 ? 0.383 -4.357 -19.888 1.00 89.44 87 ILE A CA 1
ATOM 705 C C . ILE A 1 87 ? 1.256 -5.361 -19.133 1.00 89.44 87 ILE A C 1
ATOM 707 O O . ILE A 1 87 ? 0.838 -5.882 -18.101 1.00 89.44 87 ILE A O 1
ATOM 711 N N . PRO A 1 88 ? 2.487 -5.625 -19.599 1.00 91.38 88 PRO A N 1
ATOM 712 C CA . PRO A 1 88 ? 3.433 -6.439 -18.850 1.00 91.38 88 PRO A CA 1
ATOM 713 C C . PRO A 1 88 ? 3.751 -5.835 -17.472 1.00 91.38 88 PRO A C 1
ATOM 715 O O . PRO A 1 88 ? 3.884 -4.618 -17.322 1.00 91.38 88 PRO A O 1
ATOM 718 N N . ARG A 1 89 ? 3.901 -6.695 -16.460 1.00 86.38 89 ARG A N 1
ATOM 719 C CA . ARG A 1 89 ? 4.184 -6.294 -15.071 1.00 86.38 89 ARG A CA 1
ATOM 720 C C . ARG A 1 89 ? 5.484 -5.493 -14.939 1.00 86.38 89 ARG A C 1
ATOM 722 O O . ARG A 1 89 ? 5.544 -4.555 -14.157 1.00 86.38 89 ARG A O 1
ATOM 729 N N . ASP A 1 90 ? 6.511 -5.849 -15.702 1.00 88.25 90 ASP A N 1
ATOM 730 C CA . ASP A 1 90 ? 7.803 -5.155 -15.748 1.00 88.25 90 ASP A CA 1
ATOM 731 C C . ASP A 1 90 ? 7.679 -3.728 -16.304 1.00 88.25 90 ASP A C 1
ATOM 733 O O . ASP A 1 90 ? 8.325 -2.800 -15.807 1.00 88.25 90 ASP A O 1
ATOM 737 N N . VAL A 1 91 ? 6.796 -3.536 -17.289 1.00 88.38 91 VAL A N 1
ATOM 738 C CA . VAL A 1 91 ? 6.470 -2.212 -17.831 1.00 88.38 91 VAL A CA 1
ATOM 739 C C . VAL A 1 91 ? 5.737 -1.385 -16.778 1.00 88.38 91 VAL A C 1
ATOM 741 O O . VAL A 1 91 ? 6.139 -0.254 -16.520 1.00 88.38 91 VAL A O 1
ATOM 744 N N . LEU A 1 92 ? 4.729 -1.961 -16.113 1.00 87.31 92 LEU A N 1
ATOM 745 C CA . LEU A 1 92 ? 4.012 -1.311 -15.010 1.00 87.31 92 LEU A CA 1
ATOM 746 C C . LEU A 1 92 ? 4.965 -0.874 -13.887 1.00 87.31 92 LEU A C 1
ATOM 748 O O . LEU A 1 92 ? 4.890 0.259 -13.417 1.00 87.31 92 LEU A O 1
ATOM 752 N N . GLU A 1 93 ? 5.865 -1.766 -13.475 1.00 88.12 93 GLU A N 1
ATOM 753 C CA . GLU A 1 93 ? 6.849 -1.511 -12.424 1.00 88.12 93 GLU A CA 1
ATOM 754 C C . GLU A 1 93 ? 7.773 -0.346 -12.788 1.00 88.12 93 GLU A C 1
ATOM 756 O O . GLU A 1 93 ? 7.946 0.582 -11.996 1.00 88.12 93 GLU A O 1
ATOM 761 N N . THR A 1 94 ? 8.303 -0.350 -14.012 1.00 88.50 94 THR A N 1
ATOM 762 C CA . THR A 1 94 ? 9.191 0.712 -14.500 1.00 88.50 94 THR A CA 1
ATOM 763 C C . THR A 1 94 ? 8.462 2.054 -14.595 1.00 88.50 94 THR A C 1
ATOM 765 O O . THR A 1 94 ? 9.009 3.082 -14.196 1.00 88.50 94 THR A O 1
ATOM 768 N N . THR A 1 95 ? 7.219 2.057 -15.087 1.00 86.62 95 THR A N 1
ATOM 769 C CA . THR A 1 95 ? 6.400 3.272 -15.188 1.00 86.62 95 THR A CA 1
ATOM 770 C C . THR A 1 95 ? 6.084 3.849 -13.813 1.00 86.62 95 THR A C 1
ATOM 772 O O . THR A 1 95 ? 6.334 5.029 -13.590 1.00 86.62 95 THR A O 1
ATOM 775 N N . LEU A 1 96 ? 5.590 3.035 -12.875 1.00 83.56 96 LEU A N 1
ATOM 776 C CA . LEU A 1 96 ? 5.257 3.503 -11.526 1.00 83.56 96 LEU A CA 1
ATOM 777 C C . LEU A 1 96 ? 6.482 4.058 -10.800 1.00 83.56 96 LEU A C 1
ATOM 779 O O . LEU A 1 96 ? 6.406 5.133 -10.214 1.00 83.56 96 LEU A O 1
ATOM 783 N N . MET A 1 97 ? 7.620 3.367 -10.880 1.00 84.00 97 MET A N 1
ATOM 784 C CA . MET A 1 97 ? 8.869 3.850 -10.288 1.00 84.00 97 MET A CA 1
ATOM 785 C C . MET A 1 97 ? 9.297 5.205 -10.857 1.00 84.00 97 MET A C 1
ATOM 787 O O . MET A 1 97 ? 9.659 6.100 -10.094 1.00 84.00 97 MET A O 1
ATOM 791 N N . GLY A 1 98 ? 9.214 5.373 -12.180 1.00 84.00 98 GLY A N 1
ATOM 792 C CA . GLY A 1 98 ? 9.526 6.642 -12.833 1.00 84.00 98 GLY A CA 1
ATOM 793 C C . GLY A 1 98 ? 8.598 7.776 -12.392 1.00 84.00 98 GLY A C 1
ATOM 794 O O . GLY A 1 98 ? 9.074 8.858 -12.053 1.00 84.00 98 GLY A O 1
ATOM 795 N N . GLU A 1 99 ? 7.288 7.527 -12.335 1.00 83.81 99 GLU A N 1
ATOM 796 C CA . GLU A 1 99 ? 6.298 8.518 -11.889 1.00 83.81 99 GLU A CA 1
ATOM 797 C C . GLU A 1 99 ? 6.520 8.931 -10.427 1.00 83.81 99 GLU A C 1
ATOM 799 O O . GLU A 1 99 ? 6.534 10.124 -10.118 1.00 83.81 99 GLU A O 1
ATOM 804 N N . PHE A 1 100 ? 6.778 7.978 -9.525 1.00 79.44 100 PHE A N 1
ATOM 805 C CA . PHE A 1 100 ? 7.058 8.297 -8.122 1.00 79.44 100 PHE A CA 1
ATOM 806 C C . PHE A 1 100 ? 8.371 9.054 -7.934 1.00 79.44 100 PHE A C 1
ATOM 808 O O . PHE A 1 100 ? 8.433 9.952 -7.094 1.00 79.44 100 PHE A O 1
ATOM 815 N N . GLU A 1 101 ? 9.408 8.749 -8.717 1.00 80.38 101 GLU A N 1
ATOM 816 C CA . GLU A 1 101 ? 10.658 9.509 -8.691 1.00 80.38 101 GLU A CA 1
ATOM 817 C C . GLU A 1 101 ? 10.442 10.954 -9.164 1.00 80.38 101 GLU A C 1
ATOM 819 O O . GLU A 1 101 ? 10.913 11.899 -8.524 1.00 80.38 101 GLU A O 1
ATOM 824 N N . VAL A 1 102 ? 9.678 11.150 -10.243 1.00 82.25 102 VAL A N 1
ATOM 825 C CA . VAL A 1 102 ? 9.296 12.485 -10.724 1.00 82.25 102 VAL A CA 1
ATOM 826 C C . VAL A 1 102 ? 8.476 13.229 -9.668 1.00 82.25 102 VAL A C 1
ATOM 828 O O . VAL A 1 102 ? 8.763 14.394 -9.385 1.00 82.25 102 VAL A O 1
ATOM 831 N N . TRP A 1 103 ? 7.496 12.578 -9.039 1.00 77.31 103 TRP A N 1
ATOM 832 C CA . TRP A 1 103 ? 6.692 13.180 -7.972 1.00 77.31 103 TRP A CA 1
ATOM 833 C C . TRP A 1 103 ? 7.522 13.558 -6.748 1.00 77.31 103 TRP A C 1
ATOM 835 O O . TRP A 1 103 ? 7.395 14.684 -6.266 1.00 77.31 103 TRP A O 1
ATOM 845 N N . HIS A 1 104 ? 8.413 12.680 -6.288 1.00 75.00 104 HIS A N 1
ATOM 846 C CA . HIS A 1 104 ? 9.336 12.970 -5.192 1.00 75.00 104 HIS A CA 1
ATOM 847 C C . HIS A 1 104 ? 10.188 14.212 -5.494 1.00 75.00 104 HIS A C 1
ATOM 849 O O . HIS A 1 104 ? 10.257 15.137 -4.682 1.00 75.00 104 HIS A O 1
ATOM 855 N N . ASN A 1 105 ? 10.768 14.281 -6.695 1.00 76.38 105 ASN A N 1
ATOM 856 C CA . ASN A 1 105 ? 11.587 15.416 -7.115 1.00 76.38 105 ASN A CA 1
ATOM 857 C C . ASN A 1 105 ? 10.781 16.720 -7.210 1.00 76.38 105 ASN A C 1
ATOM 859 O O . ASN A 1 105 ? 11.249 17.765 -6.755 1.00 76.38 105 ASN A O 1
ATOM 863 N N . ASN A 1 106 ? 9.565 16.670 -7.759 1.00 75.00 106 ASN A N 1
ATOM 864 C CA . ASN A 1 106 ? 8.685 17.836 -7.843 1.00 75.00 106 ASN A CA 1
ATOM 865 C C . ASN A 1 106 ? 8.297 18.349 -6.448 1.00 75.00 106 ASN A C 1
ATOM 867 O O . ASN A 1 106 ? 8.278 19.555 -6.212 1.00 75.00 106 ASN A O 1
ATOM 871 N N . TRP A 1 107 ? 8.048 17.454 -5.491 1.00 69.31 107 TRP A N 1
ATOM 872 C CA . TRP A 1 107 ? 7.681 17.852 -4.131 1.00 69.31 107 TRP A CA 1
ATOM 873 C C . TRP A 1 107 ? 8.824 18.518 -3.363 1.00 69.31 107 TRP A C 1
ATOM 875 O O . TRP A 1 107 ? 8.575 19.489 -2.649 1.00 69.31 107 TRP A O 1
ATOM 885 N N . LEU A 1 108 ? 10.066 18.050 -3.530 1.00 66.75 108 LEU A N 1
ATOM 886 C CA . LEU A 1 108 ? 11.244 18.704 -2.945 1.00 66.75 108 LEU A CA 1
ATOM 887 C C . LEU A 1 108 ? 11.469 20.116 -3.506 1.00 66.75 108 LEU A C 1
ATOM 889 O O . LEU A 1 108 ? 12.034 20.978 -2.829 1.00 66.75 108 LEU A O 1
ATOM 893 N N . GLN A 1 109 ? 11.049 20.364 -4.748 1.00 66.81 109 GLN A N 1
ATOM 894 C CA . GLN A 1 109 ? 11.112 21.693 -5.354 1.00 66.81 109 GLN A CA 1
ATOM 895 C C . GLN A 1 109 ? 10.000 22.605 -4.819 1.00 66.81 109 GLN A C 1
ATOM 897 O O . GLN A 1 109 ? 10.288 23.744 -4.449 1.00 66.81 109 GLN A O 1
ATOM 902 N N . ASP A 1 110 ? 8.765 22.111 -4.686 1.00 61.94 110 ASP A N 1
ATOM 903 C CA . ASP A 1 110 ? 7.640 22.880 -4.128 1.00 61.94 110 ASP A CA 1
ATOM 904 C C . ASP A 1 110 ? 7.899 23.363 -2.689 1.00 61.94 110 ASP A C 1
ATOM 906 O O . ASP A 1 110 ? 7.565 24.502 -2.339 1.00 61.94 110 ASP A O 1
ATOM 910 N N . GLU A 1 111 ? 8.544 22.550 -1.845 1.00 57.69 111 GLU A N 1
ATOM 911 C CA . GLU A 1 111 ? 8.935 22.976 -0.494 1.00 57.69 111 GLU A CA 1
ATOM 912 C C . GLU A 1 111 ? 9.959 24.117 -0.515 1.00 57.69 111 GLU A C 1
ATOM 914 O O . GLU A 1 111 ? 9.835 25.077 0.252 1.00 57.69 111 GLU A O 1
ATOM 919 N N . GLN A 1 112 ? 10.928 24.071 -1.435 1.00 54.94 112 GLN A N 1
ATOM 920 C CA . GLN A 1 112 ? 11.916 25.138 -1.601 1.00 54.94 112 GLN A CA 1
ATOM 921 C C . GLN A 1 112 ? 11.269 26.441 -2.079 1.00 54.94 112 GLN A C 1
ATOM 923 O O . GLN A 1 112 ? 11.565 27.503 -1.528 1.00 54.94 112 GLN A O 1
ATOM 928 N N . PHE A 1 113 ? 10.343 26.385 -3.041 1.00 49.47 113 PHE A N 1
ATOM 929 C CA . PHE A 1 113 ? 9.625 27.576 -3.506 1.00 49.47 113 PHE A CA 1
ATOM 930 C C . PHE A 1 113 ? 8.734 28.181 -2.416 1.00 49.47 113 PHE A C 1
ATOM 932 O O . PHE A 1 113 ? 8.712 29.403 -2.247 1.00 49.47 113 PHE A O 1
ATOM 939 N N . THR A 1 114 ? 8.068 27.343 -1.617 1.00 50.75 114 THR A N 1
ATOM 940 C CA . THR A 1 114 ? 7.245 27.799 -0.487 1.00 50.75 114 THR A CA 1
ATOM 941 C C . THR A 1 114 ? 8.105 28.453 0.603 1.00 50.75 114 THR A C 1
ATOM 943 O O . THR A 1 114 ? 7.745 29.502 1.141 1.00 50.75 114 THR A O 1
ATOM 946 N N . PHE A 1 115 ? 9.282 27.891 0.895 1.00 45.97 115 PHE A N 1
ATOM 947 C CA . PHE A 1 115 ? 10.221 28.432 1.882 1.00 45.97 115 PHE A CA 1
ATOM 948 C C . PHE A 1 115 ? 10.867 29.756 1.434 1.00 45.97 115 PHE A C 1
ATOM 950 O O . PHE A 1 115 ? 11.033 30.676 2.240 1.00 45.97 115 PHE A O 1
ATOM 957 N N . ILE A 1 116 ? 11.194 29.892 0.143 1.00 50.19 116 ILE A N 1
ATOM 958 C CA . ILE A 1 116 ? 11.755 31.124 -0.433 1.00 50.19 116 ILE A CA 1
ATOM 959 C C . ILE A 1 116 ? 10.706 32.246 -0.447 1.00 50.19 116 ILE A C 1
ATOM 961 O O . ILE A 1 116 ? 11.016 33.366 -0.036 1.00 50.19 116 ILE A O 1
ATOM 965 N N . ALA A 1 117 ? 9.461 31.948 -0.835 1.00 49.91 117 ALA A N 1
ATOM 966 C CA . ALA A 1 117 ? 8.363 32.918 -0.846 1.00 49.91 117 ALA A CA 1
ATOM 967 C C . ALA A 1 117 ? 8.009 33.449 0.558 1.00 49.91 117 ALA A C 1
ATOM 969 O O . ALA A 1 117 ? 7.606 34.604 0.704 1.00 49.91 117 ALA A O 1
ATOM 970 N N . PHE A 1 118 ? 8.195 32.636 1.603 1.00 47.56 118 PHE A N 1
ATOM 971 C CA . PHE A 1 118 ? 7.956 33.045 2.991 1.00 47.56 118 PHE A CA 1
ATOM 972 C C . PHE A 1 118 ? 9.082 33.929 3.561 1.00 47.56 118 PHE A C 1
ATOM 974 O O . PHE A 1 118 ? 8.837 34.786 4.406 1.00 47.56 118 PHE A O 1
ATOM 981 N N . ARG A 1 119 ? 10.330 33.765 3.094 1.00 45.50 119 ARG A N 1
ATOM 982 C CA . ARG A 1 119 ? 11.457 34.622 3.513 1.00 45.50 119 ARG A CA 1
ATOM 983 C C . ARG A 1 119 ? 11.445 35.996 2.851 1.00 45.50 119 ARG A C 1
ATOM 985 O O . ARG A 1 119 ? 11.771 36.981 3.512 1.00 45.50 119 ARG A O 1
ATOM 992 N N . SER A 1 120 ? 11.050 36.080 1.582 1.00 51.09 120 SER A N 1
ATOM 993 C CA . SER A 1 120 ? 10.937 37.354 0.859 1.00 51.09 120 SER A CA 1
ATOM 994 C C . SER A 1 120 ? 9.784 38.235 1.352 1.00 51.09 120 SER A C 1
ATOM 996 O O . SER A 1 120 ? 9.834 39.447 1.183 1.00 51.09 120 SER A O 1
ATOM 998 N N . SER A 1 121 ? 8.778 37.655 2.010 1.00 50.16 121 SER A N 1
ATOM 999 C CA . SER A 1 121 ? 7.649 38.383 2.608 1.00 50.16 121 SER A CA 1
ATOM 1000 C C . SER A 1 121 ? 7.880 38.826 4.062 1.00 50.16 121 SER A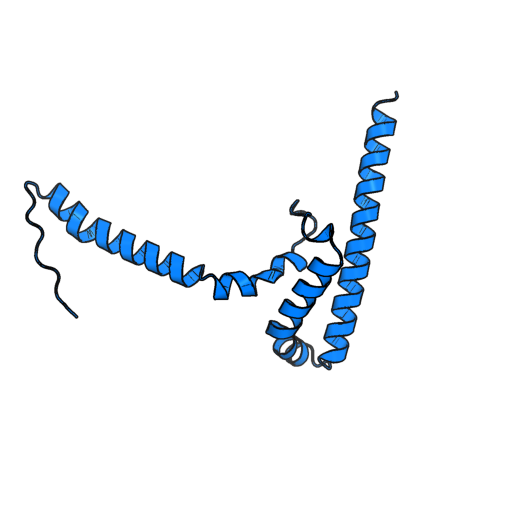 C 1
ATOM 1002 O O . SER A 1 121 ? 7.122 39.648 4.561 1.00 50.16 121 SER A O 1
ATOM 1004 N N . GLN A 1 122 ? 8.938 38.346 4.732 1.00 50.78 122 GLN A N 1
ATOM 1005 C CA . GLN A 1 122 ? 9.366 38.832 6.060 1.00 50.78 122 GLN A CA 1
ATOM 1006 C C . GLN A 1 122 ? 10.499 39.873 6.009 1.00 50.78 122 GLN A C 1
ATOM 1008 O O . GLN A 1 122 ? 10.922 40.374 7.047 1.00 50.78 122 GLN A O 1
ATOM 1013 N N . THR A 1 123 ? 11.022 40.181 4.819 1.00 50.19 123 THR A N 1
ATOM 1014 C CA . THR A 1 123 ? 12.091 41.177 4.608 1.00 50.19 123 THR A CA 1
ATOM 1015 C C . THR A 1 123 ? 11.597 42.482 3.969 1.00 50.19 123 THR A C 1
ATOM 1017 O O . THR A 1 123 ? 12.413 43.287 3.522 1.00 50.19 123 THR A O 1
ATOM 1020 N N . MET A 1 124 ? 10.279 42.716 3.975 1.00 44.03 124 MET A N 1
ATOM 1021 C CA . MET A 1 124 ? 9.638 43.992 3.628 1.00 44.03 124 MET A CA 1
ATOM 1022 C C . MET A 1 124 ? 8.921 44.597 4.830 1.00 44.03 124 MET A C 1
ATOM 1024 O O . MET A 1 124 ? 8.275 43.825 5.572 1.00 44.03 124 MET A O 1
#

pLDDT: mean 73.39, std 12.9, range [38.75, 91.5]

Sequence (124 aa):
MKNRENPQTESAEEYFRVTLIIPFLDNLLNDLKSRFDEDLMSVYDVDVVLPNTIKIKSIFDDKCKLENRTKNVINQFGDVVACEINIPRDVLETTLMGEFEVWHNNWLQDEQFTFIAFRSSQTM